Protein AF-A0A0N7LRM5-F1 (afdb_monomer)

pLDDT: mean 96.89, std 2.9, range [79.69, 98.94]

Structure (mmCIF, N/CA/C/O backbone):
data_AF-A0A0N7LRM5-F1
#
_entry.id   AF-A0A0N7LRM5-F1
#
loop_
_atom_site.group_PDB
_atom_site.id
_atom_site.type_symbol
_atom_site.label_atom_id
_atom_site.label_alt_id
_atom_site.label_comp_id
_atom_site.label_asym_id
_atom_site.label_entity_id
_atom_site.label_seq_id
_atom_site.pdbx_PDB_ins_code
_atom_site.Cartn_x
_atom_site.Cartn_y
_atom_site.Cartn_z
_atom_site.occupancy
_atom_site.B_iso_or_equiv
_atom_site.auth_seq_id
_atom_site.auth_comp_id
_atom_site.auth_asym_id
_atom_site.auth_atom_id
_atom_site.pdbx_PDB_model_num
ATOM 1 N N . MET A 1 1 ? 13.008 -3.801 -23.993 1.00 79.69 1 MET A N 1
ATOM 2 C CA . MET A 1 1 ? 11.662 -3.194 -23.844 1.00 79.69 1 MET A CA 1
ATOM 3 C C . MET A 1 1 ? 11.827 -1.703 -23.594 1.00 79.69 1 MET A C 1
ATOM 5 O O . MET A 1 1 ? 12.744 -1.344 -22.868 1.00 79.69 1 MET A O 1
ATOM 9 N N . SER A 1 2 ? 10.994 -0.842 -24.184 1.00 94.06 2 SER A N 1
ATOM 10 C CA . SER A 1 2 ? 11.040 0.599 -23.894 1.00 94.06 2 SER A CA 1
ATOM 11 C C . SER A 1 2 ? 10.638 0.892 -22.440 1.00 94.06 2 SER A C 1
ATOM 13 O O . SER A 1 2 ? 9.937 0.099 -21.806 1.00 94.06 2 SER A O 1
ATOM 15 N N . ARG A 1 3 ? 11.046 2.050 -21.904 1.00 91.69 3 ARG A N 1
ATOM 16 C CA . ARG A 1 3 ? 10.617 2.502 -20.567 1.00 91.69 3 ARG A CA 1
ATOM 17 C C . ARG A 1 3 ? 9.093 2.636 -20.473 1.00 91.69 3 ARG A C 1
ATOM 19 O O . ARG A 1 3 ? 8.531 2.270 -19.448 1.00 91.69 3 ARG A O 1
ATOM 26 N N . LEU A 1 4 ? 8.441 3.059 -21.558 1.00 95.94 4 LEU A N 1
ATOM 27 C CA . LEU A 1 4 ? 6.982 3.148 -21.651 1.00 95.94 4 LEU A CA 1
ATOM 28 C C . LEU A 1 4 ? 6.311 1.771 -21.555 1.00 95.94 4 LEU A C 1
ATOM 30 O O . LEU A 1 4 ? 5.433 1.576 -20.722 1.00 95.94 4 LEU A O 1
ATOM 34 N N . ASN A 1 5 ? 6.772 0.791 -22.340 1.00 95.06 5 ASN A N 1
ATOM 35 C CA . ASN A 1 5 ? 6.225 -0.569 -22.292 1.00 95.06 5 ASN A CA 1
ATOM 36 C C . ASN A 1 5 ? 6.457 -1.229 -20.932 1.00 95.06 5 ASN A C 1
ATOM 38 O O . ASN A 1 5 ? 5.606 -1.980 -20.465 1.00 95.06 5 ASN A O 1
ATOM 42 N N . SER A 1 6 ? 7.588 -0.927 -20.285 1.00 92.06 6 SER A N 1
ATOM 43 C CA . SER A 1 6 ? 7.803 -1.332 -18.900 1.00 92.06 6 SER A CA 1
ATOM 44 C C . SER A 1 6 ? 6.738 -0.686 -18.020 1.00 92.06 6 SER A C 1
ATOM 46 O O . SER A 1 6 ? 5.947 -1.408 -17.427 1.00 92.06 6 SER A O 1
ATOM 48 N N . MET A 1 7 ? 6.626 0.644 -17.993 1.00 93.38 7 MET A N 1
ATOM 49 C CA . MET A 1 7 ? 5.646 1.337 -17.150 1.00 93.38 7 MET A CA 1
ATOM 50 C C . MET A 1 7 ? 4.225 0.771 -17.296 1.00 93.38 7 MET A C 1
ATOM 52 O O . MET A 1 7 ? 3.626 0.414 -16.288 1.00 93.38 7 MET A O 1
ATOM 56 N N . MET A 1 8 ? 3.737 0.569 -18.526 1.00 95.12 8 MET A N 1
ATOM 57 C CA . MET A 1 8 ? 2.418 -0.039 -18.769 1.00 95.12 8 MET A CA 1
ATOM 58 C C . MET A 1 8 ? 2.271 -1.408 -18.094 1.00 95.12 8 MET A C 1
ATOM 60 O O . MET A 1 8 ? 1.285 -1.658 -17.412 1.00 95.12 8 MET A O 1
ATOM 64 N N . ARG A 1 9 ? 3.283 -2.277 -18.206 1.00 94.56 9 ARG A N 1
ATOM 65 C CA . ARG A 1 9 ? 3.278 -3.583 -17.530 1.00 94.56 9 ARG A CA 1
ATOM 66 C C . ARG A 1 9 ? 3.380 -3.493 -16.009 1.00 94.56 9 ARG A C 1
ATOM 68 O O . ARG A 1 9 ? 3.056 -4.467 -15.347 1.00 94.56 9 ARG A O 1
ATOM 75 N N . ARG A 1 10 ? 3.911 -2.402 -15.439 1.00 95.12 10 ARG A N 1
ATOM 76 C CA . ARG A 1 10 ? 3.884 -2.204 -13.976 1.00 95.12 10 ARG A CA 1
ATOM 77 C C . ARG A 1 10 ? 2.479 -1.823 -13.535 1.00 95.12 10 ARG A C 1
ATOM 79 O O . ARG A 1 10 ? 1.961 -2.457 -12.636 1.00 95.12 10 ARG A O 1
ATOM 86 N N . LEU A 1 11 ? 1.881 -0.845 -14.211 1.00 96.69 11 LEU A N 1
ATOM 87 C CA . LEU A 1 11 ? 0.538 -0.362 -13.895 1.00 96.69 11 LEU A CA 1
ATOM 88 C C . LEU A 1 11 ? -0.505 -1.482 -14.012 1.00 96.69 11 LEU A C 1
ATOM 90 O O . LEU A 1 11 ? -1.325 -1.633 -13.118 1.00 96.69 11 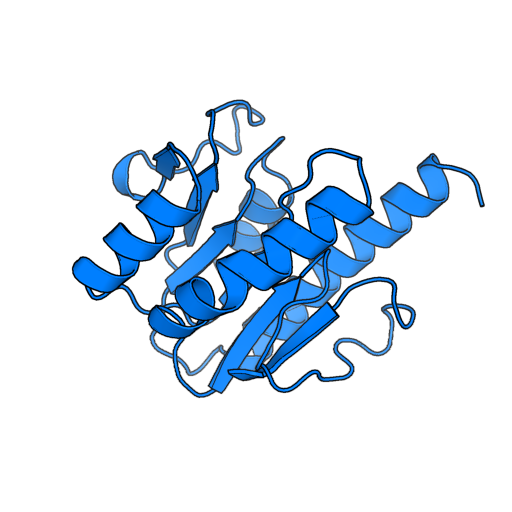LEU A O 1
ATOM 94 N N . ALA A 1 12 ? -0.416 -2.316 -15.055 1.00 97.25 12 ALA A N 1
ATOM 95 C CA . ALA A 1 12 ? -1.267 -3.500 -15.183 1.00 97.25 12 ALA A CA 1
ATOM 96 C C . ALA A 1 12 ? -1.080 -4.472 -14.003 1.00 97.25 12 ALA A C 1
ATOM 98 O O . ALA A 1 12 ? -2.050 -4.884 -13.382 1.00 97.25 12 ALA A O 1
ATOM 99 N N . ALA A 1 13 ? 0.171 -4.761 -13.624 1.00 97.88 13 ALA A N 1
ATOM 100 C CA . ALA A 1 13 ? 0.454 -5.646 -12.497 1.00 97.88 13 ALA A CA 1
ATOM 101 C C . ALA A 1 13 ? -0.018 -5.097 -11.141 1.00 97.88 13 ALA A C 1
ATOM 103 O O . ALA A 1 13 ? -0.399 -5.881 -10.277 1.00 97.88 13 ALA A O 1
ATOM 104 N N . GLN A 1 14 ? -0.002 -3.774 -10.965 1.00 98.38 14 GLN A N 1
ATOM 105 C CA . GLN A 1 14 ? -0.548 -3.106 -9.785 1.00 98.38 14 GLN A CA 1
ATOM 106 C C . GLN A 1 14 ? -2.066 -3.277 -9.716 1.00 98.38 14 GLN A C 1
ATOM 108 O O . GLN A 1 14 ? -2.557 -3.763 -8.705 1.00 98.38 14 GLN A O 1
ATOM 113 N N . ALA A 1 15 ? -2.789 -2.950 -10.791 1.00 98.50 15 ALA A N 1
ATOM 114 C CA . ALA A 1 15 ? -4.247 -3.087 -10.839 1.00 98.50 15 ALA A CA 1
ATOM 115 C C . ALA A 1 15 ? -4.692 -4.540 -10.598 1.00 98.50 15 ALA A C 1
ATOM 117 O O . ALA A 1 15 ? -5.391 -4.830 -9.631 1.00 98.50 15 ALA A O 1
ATOM 118 N N . GLU A 1 16 ? -4.169 -5.479 -11.392 1.00 98.38 16 GLU A N 1
ATOM 119 C CA . GLU A 1 16 ? -4.501 -6.905 -11.269 1.00 98.38 16 GLU A CA 1
ATOM 120 C C . GLU A 1 16 ? -4.110 -7.475 -9.896 1.00 98.38 16 GLU A C 1
ATOM 122 O O . GLU A 1 16 ? -4.785 -8.342 -9.344 1.00 98.38 16 GLU A O 1
ATOM 127 N N . GLY A 1 17 ? -3.002 -6.988 -9.333 1.00 98.62 17 GLY A N 1
ATOM 128 C CA . GLY A 1 17 ? -2.544 -7.350 -8.002 1.00 98.62 17 GLY A CA 1
ATOM 129 C C . GLY A 1 17 ? -3.474 -6.876 -6.890 1.00 98.62 17 GLY A C 1
ATOM 130 O O . GLY A 1 17 ? -3.736 -7.624 -5.951 1.00 98.62 17 GLY A O 1
ATOM 131 N N . LEU A 1 18 ? -3.967 -5.643 -6.992 1.00 98.81 18 LEU A N 1
ATOM 132 C CA . LEU A 1 18 ? -4.888 -5.047 -6.027 1.00 98.81 18 LEU A CA 1
ATOM 133 C C . LEU A 1 18 ? -6.259 -5.724 -6.073 1.00 98.81 18 LEU A C 1
ATOM 135 O O . LEU A 1 18 ? -6.787 -6.066 -5.019 1.00 98.81 18 LEU A O 1
ATOM 139 N N . GLU A 1 19 ? -6.794 -5.990 -7.267 1.00 98.75 19 GLU A N 1
ATOM 140 C CA . GLU A 1 19 ? -8.040 -6.748 -7.456 1.00 98.75 19 GLU A CA 1
ATOM 141 C C . GLU A 1 19 ? -7.937 -8.152 -6.846 1.00 98.75 19 GLU A C 1
ATOM 143 O O . GLU A 1 19 ? -8.782 -8.555 -6.045 1.00 98.75 19 GLU A O 1
ATOM 148 N N . TRP A 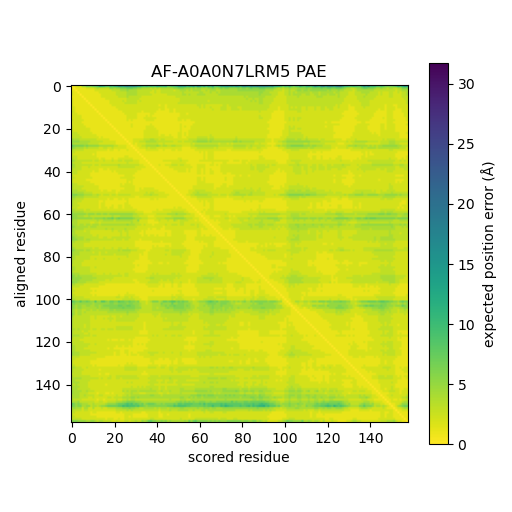1 20 ? -6.844 -8.861 -7.142 1.00 98.62 20 TRP A N 1
ATOM 149 C CA . TRP A 1 20 ? -6.555 -10.170 -6.556 1.00 98.62 20 TRP A CA 1
ATOM 150 C C . TRP A 1 20 ? -6.440 -10.122 -5.031 1.00 98.62 20 TRP A C 1
ATOM 152 O O . TRP A 1 20 ? -6.993 -10.975 -4.337 1.00 98.62 20 TRP A O 1
ATOM 162 N N . GLY A 1 21 ? -5.727 -9.129 -4.498 1.00 98.56 21 GLY A N 1
ATOM 163 C CA . GLY A 1 21 ? -5.567 -8.964 -3.060 1.00 98.56 21 GLY A CA 1
ATOM 164 C C . GLY A 1 21 ? -6.895 -8.674 -2.368 1.00 98.56 21 GLY A C 1
ATOM 165 O O . GLY A 1 21 ? -7.193 -9.310 -1.360 1.00 98.56 21 GLY A O 1
ATOM 166 N N . ARG A 1 22 ? -7.711 -7.784 -2.947 1.00 98.56 22 ARG A N 1
ATOM 167 C CA . ARG A 1 22 ? -9.058 -7.434 -2.474 1.00 98.56 22 ARG A CA 1
ATOM 168 C C . ARG A 1 22 ? -9.942 -8.671 -2.374 1.00 98.56 22 ARG A C 1
ATOM 170 O O . ARG A 1 22 ? -10.570 -8.867 -1.337 1.00 98.56 22 ARG A O 1
ATOM 177 N N . ASP A 1 23 ? -9.963 -9.510 -3.408 1.00 98.25 23 ASP A N 1
ATOM 178 C CA . ASP A 1 23 ? -10.777 -10.733 -3.425 1.00 98.25 23 ASP A CA 1
ATOM 179 C C . ASP A 1 23 ? -10.381 -11.703 -2.301 1.00 98.25 23 ASP A C 1
ATOM 181 O O . ASP A 1 23 ? -11.241 -12.284 -1.642 1.00 98.25 23 ASP A O 1
ATOM 185 N N . LEU A 1 24 ? -9.080 -11.848 -2.033 1.00 98.31 24 LEU A N 1
ATOM 186 C CA . LEU A 1 24 ? -8.571 -12.752 -0.997 1.00 98.31 24 LEU A CA 1
ATOM 187 C C . LEU A 1 24 ? -8.836 -12.294 0.439 1.00 98.31 24 LEU A C 1
ATOM 189 O O . LEU A 1 24 ? -8.723 -13.105 1.360 1.00 98.31 24 LEU A O 1
ATOM 193 N N . VAL A 1 25 ? -9.115 -11.008 0.642 1.00 98.44 25 VAL A N 1
ATOM 194 C CA . VAL A 1 25 ? -9.340 -10.427 1.973 1.00 98.44 25 VAL A CA 1
ATOM 195 C C . VAL A 1 25 ? -10.767 -9.922 2.152 1.00 98.44 25 VAL A C 1
ATOM 197 O O . VAL A 1 25 ? -11.040 -9.197 3.105 1.00 98.44 25 VAL A O 1
ATOM 200 N N . ALA A 1 26 ? -11.684 -10.313 1.261 1.00 97.25 26 ALA A N 1
ATOM 201 C CA . ALA A 1 26 ? -13.075 -9.872 1.278 1.00 97.25 26 ALA A CA 1
ATOM 202 C C . ALA A 1 26 ? -13.748 -10.094 2.645 1.00 97.25 26 ALA A C 1
ATOM 204 O O . ALA A 1 26 ? -14.431 -9.195 3.137 1.00 97.25 26 ALA A O 1
ATOM 205 N N . ASP A 1 27 ? -13.467 -11.237 3.279 1.00 96.62 27 ASP A N 1
ATOM 206 C CA . ASP A 1 27 ? -14.031 -11.646 4.572 1.00 96.62 27 ASP A CA 1
ATOM 207 C C . ASP A 1 27 ? -13.240 -11.133 5.794 1.00 96.62 27 ASP A C 1
ATOM 209 O O . ASP A 1 27 ? -13.609 -11.419 6.933 1.00 96.62 27 ASP A O 1
ATOM 213 N N . LEU A 1 28 ? -12.142 -10.392 5.595 1.00 97.81 28 LEU A N 1
ATOM 214 C CA . LEU A 1 28 ? -11.371 -9.815 6.697 1.00 97.81 28 LEU A CA 1
ATOM 215 C C . LEU A 1 28 ? -11.909 -8.432 7.076 1.00 97.81 28 LEU A C 1
ATOM 217 O O . LEU A 1 28 ? -12.152 -7.569 6.231 1.00 97.81 28 LEU A O 1
ATOM 221 N N . GLU A 1 29 ? -12.057 -8.194 8.376 1.00 94.44 29 GLU A N 1
ATOM 222 C CA . GLU A 1 29 ? -12.403 -6.883 8.929 1.00 94.44 29 GLU A CA 1
ATOM 223 C C . GLU A 1 29 ? -11.127 -6.073 9.192 1.00 94.44 29 GLU A C 1
ATOM 225 O O . GLU A 1 29 ? -10.636 -5.992 10.317 1.00 94.44 29 GLU A O 1
ATOM 230 N N . GLY A 1 30 ? -10.561 -5.502 8.126 1.00 97.00 30 GLY A N 1
ATOM 231 C CA . GLY A 1 30 ? -9.421 -4.590 8.201 1.00 97.00 30 GLY A CA 1
ATOM 232 C C . GLY A 1 30 ? -9.430 -3.551 7.088 1.00 97.00 30 GLY A C 1
ATOM 233 O O . GLY A 1 3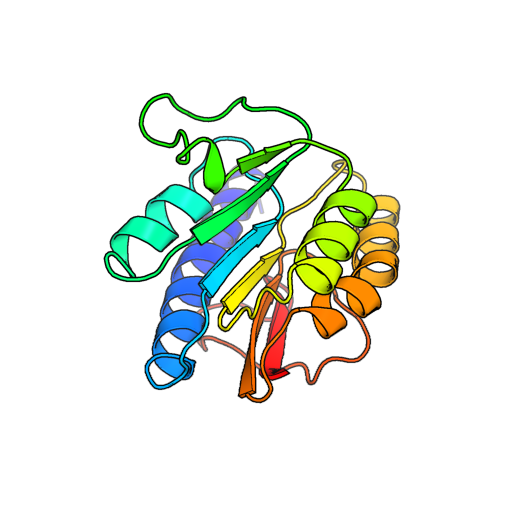0 ? -10.047 -3.745 6.037 1.00 97.00 30 GLY A O 1
ATOM 234 N N . ASP A 1 31 ? -8.728 -2.453 7.339 1.00 98.62 31 ASP A N 1
ATOM 235 C CA . ASP A 1 31 ? -8.585 -1.341 6.406 1.00 98.62 31 ASP A CA 1
ATOM 236 C C . ASP A 1 31 ? -7.575 -1.679 5.309 1.00 98.62 31 ASP A C 1
ATOM 238 O O . ASP A 1 31 ? -6.838 -2.669 5.377 1.00 98.62 31 ASP A O 1
ATOM 242 N N . PHE A 1 32 ? -7.527 -0.850 4.276 1.00 98.81 32 PHE A N 1
ATOM 243 C CA . PHE A 1 32 ? -6.519 -0.937 3.230 1.00 98.81 32 PHE A CA 1
ATOM 244 C C . PHE A 1 32 ? -5.455 0.150 3.427 1.00 98.81 32 PHE A C 1
ATOM 246 O O . PHE A 1 32 ? -5.703 1.158 4.086 1.00 98.81 32 PHE A O 1
ATOM 253 N N . LEU A 1 33 ? -4.262 -0.051 2.867 1.00 98.94 33 LEU A N 1
ATOM 254 C CA . LEU A 1 33 ? -3.144 0.887 2.987 1.00 98.94 33 LEU A CA 1
ATOM 255 C C . LEU A 1 33 ? -2.412 1.057 1.649 1.00 98.94 33 LEU A C 1
ATOM 257 O O . LEU A 1 33 ? -1.907 0.076 1.108 1.00 98.94 33 LEU A O 1
ATOM 261 N N . ASP A 1 34 ? -2.291 2.295 1.161 1.00 98.81 34 ASP A N 1
ATOM 262 C CA . ASP A 1 34 ? -1.431 2.676 0.032 1.00 98.81 34 ASP A CA 1
ATOM 263 C C . ASP A 1 34 ? -0.160 3.380 0.545 1.00 98.81 34 ASP A C 1
ATOM 265 O O . ASP A 1 34 ? -0.204 4.459 1.142 1.00 98.81 34 ASP A O 1
ATOM 269 N N . MET A 1 35 ? 0.996 2.749 0.345 1.00 98.69 35 MET A N 1
ATOM 270 C CA . MET A 1 35 ? 2.312 3.251 0.744 1.00 98.69 35 MET A CA 1
ATOM 271 C C . MET A 1 35 ? 3.015 3.863 -0.469 1.00 98.69 35 MET A C 1
ATOM 273 O O . MET A 1 35 ? 3.710 3.171 -1.221 1.00 98.69 35 MET A O 1
ATOM 277 N N . GLY A 1 36 ? 2.840 5.176 -0.624 1.00 97.50 36 GLY A N 1
ATOM 278 C CA . GLY A 1 36 ? 3.355 5.975 -1.732 1.00 97.50 36 GLY A CA 1
ATOM 279 C C . GLY A 1 36 ? 2.225 6.442 -2.638 1.00 97.50 36 GLY A C 1
ATOM 280 O O . GLY A 1 36 ? 1.925 5.806 -3.643 1.00 97.50 36 GLY A O 1
ATOM 281 N N . LEU A 1 37 ? 1.634 7.593 -2.314 1.00 97.81 37 LEU A N 1
ATOM 282 C CA . LEU A 1 37 ? 0.538 8.178 -3.079 1.00 97.81 37 LEU A CA 1
ATOM 283 C C . LEU A 1 37 ? 1.001 8.596 -4.480 1.00 97.81 37 LEU A C 1
ATOM 285 O O . LEU A 1 37 ? 0.358 8.286 -5.487 1.00 97.81 37 LEU A O 1
ATOM 289 N N . GLY A 1 38 ? 2.105 9.346 -4.563 1.00 95.69 38 GLY A N 1
ATOM 290 C CA . GLY A 1 38 ? 2.576 9.937 -5.815 1.00 95.69 38 GLY A CA 1
ATOM 291 C C . GLY A 1 38 ? 1.461 10.692 -6.553 1.00 95.69 38 GLY A C 1
ATOM 292 O O . GLY A 1 38 ? 0.885 11.643 -6.036 1.00 95.69 38 GLY A O 1
ATOM 293 N N . ASN A 1 39 ? 1.126 10.263 -7.777 1.00 97.12 39 ASN A N 1
ATOM 294 C CA . ASN A 1 39 ? 0.022 10.863 -8.541 1.00 97.12 39 ASN A CA 1
ATOM 295 C C . ASN A 1 39 ? -1.380 10.386 -8.096 1.00 97.12 39 ASN A C 1
ATOM 297 O O . ASN A 1 39 ? -2.364 11.008 -8.484 1.00 97.12 39 ASN A O 1
ATOM 301 N N . GLY A 1 40 ? -1.468 9.319 -7.297 1.00 97.88 40 GLY A N 1
ATOM 302 C CA . GLY A 1 40 ? -2.7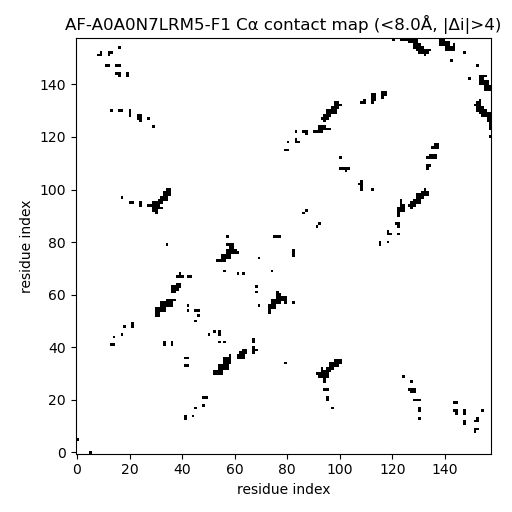06 8.794 -6.714 1.00 97.88 40 GLY A CA 1
ATOM 303 C C . GLY A 1 40 ? -3.433 7.736 -7.542 1.00 97.88 40 GLY A C 1
ATOM 304 O O . GLY A 1 40 ? -4.619 7.529 -7.333 1.00 97.88 40 GLY A O 1
ATOM 305 N N . ARG A 1 41 ? -2.760 7.076 -8.496 1.00 98.06 41 ARG A N 1
ATOM 306 C CA . ARG A 1 41 ? -3.407 6.105 -9.406 1.00 98.06 41 ARG A CA 1
ATOM 307 C C . ARG A 1 41 ? -3.821 4.809 -8.709 1.00 98.06 41 ARG A C 1
ATOM 309 O O . ARG A 1 41 ? -4.907 4.310 -8.965 1.00 98.06 41 ARG A O 1
ATOM 316 N N . THR A 1 42 ? -2.951 4.262 -7.865 1.00 98.25 42 THR A N 1
ATOM 317 C CA . THR A 1 42 ? -3.216 3.033 -7.100 1.00 98.25 42 THR A CA 1
ATOM 318 C C . THR A 1 42 ? -4.256 3.294 -6.025 1.00 98.25 42 THR A C 1
ATOM 320 O O . THR A 1 42 ? -5.248 2.579 -5.987 1.00 98.25 42 THR A O 1
ATOM 323 N N . TYR A 1 43 ? -4.114 4.382 -5.263 1.00 98.75 43 TYR A N 1
ATOM 324 C CA . TYR A 1 43 ? -5.150 4.872 -4.353 1.00 98.75 43 TYR A CA 1
ATOM 325 C C . TYR A 1 43 ? -6.529 5.022 -5.023 1.00 98.75 43 TYR A C 1
ATOM 327 O O . TYR A 1 43 ? -7.526 4.506 -4.519 1.00 98.75 43 TYR A O 1
ATOM 335 N N . ASP A 1 44 ? -6.598 5.696 -6.176 1.00 98.69 44 ASP A N 1
ATOM 336 C CA . ASP A 1 44 ? -7.851 5.887 -6.918 1.00 98.69 44 ASP A CA 1
ATOM 337 C C . ASP A 1 44 ? -8.484 4.554 -7.327 1.00 98.69 44 ASP A C 1
ATOM 339 O O . ASP A 1 44 ? -9.669 4.333 -7.092 1.00 98.69 44 ASP A O 1
ATOM 343 N N . HIS A 1 45 ? -7.670 3.631 -7.838 1.00 98.81 45 HIS A N 1
ATOM 344 C CA . HIS A 1 45 ? -8.129 2.297 -8.198 1.00 98.81 45 HIS A CA 1
ATOM 345 C C . HIS A 1 45 ? -8.579 1.477 -6.977 1.00 98.81 45 HIS A C 1
ATOM 347 O O . HIS A 1 45 ? -9.584 0.778 -7.045 1.00 98.81 45 HIS A O 1
ATOM 353 N N . MET A 1 46 ? -7.904 1.600 -5.829 1.00 98.75 46 MET A N 1
ATOM 354 C CA . MET A 1 46 ? -8.327 0.947 -4.584 1.00 98.75 46 MET A CA 1
ATOM 355 C C . MET A 1 46 ? -9.714 1.424 -4.135 1.00 98.75 46 MET A C 1
ATOM 357 O O . MET A 1 46 ? -10.524 0.596 -3.719 1.00 98.75 46 MET A O 1
ATOM 361 N N . ARG A 1 47 ? -10.025 2.722 -4.277 1.00 98.50 47 ARG A N 1
ATOM 362 C CA . ARG A 1 47 ? -11.379 3.251 -4.018 1.00 98.50 47 ARG A CA 1
ATOM 363 C C . ARG A 1 47 ? -12.423 2.672 -4.968 1.00 98.50 47 ARG A C 1
ATOM 365 O O . ARG A 1 47 ? -13.551 2.435 -4.551 1.00 98.50 47 ARG A O 1
ATOM 372 N N . GLU A 1 48 ? -12.059 2.456 -6.230 1.00 98.56 48 GLU A N 1
ATOM 373 C CA . GLU A 1 48 ? -12.952 1.875 -7.236 1.00 98.56 48 GLU A CA 1
ATOM 374 C C . GLU A 1 48 ? -13.306 0.415 -6.910 1.00 98.56 48 GLU A C 1
ATOM 376 O O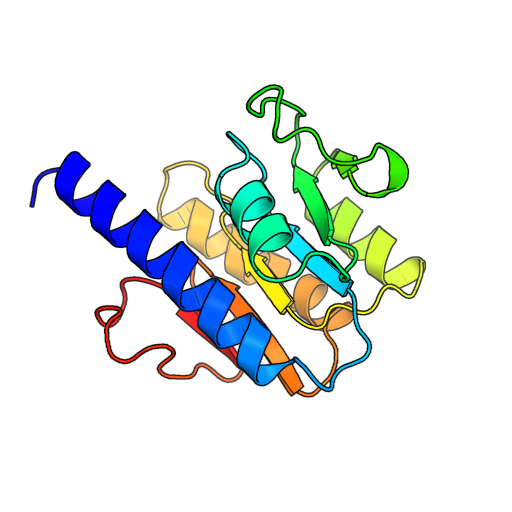 . GLU A 1 48 ? -14.477 0.038 -6.945 1.00 98.56 48 GLU A O 1
ATOM 381 N N . ILE A 1 49 ? -12.313 -0.407 -6.555 1.00 98.50 49 ILE A N 1
ATOM 382 C CA . ILE A 1 49 ? -12.514 -1.850 -6.331 1.00 98.50 49 ILE A CA 1
ATOM 383 C C . ILE A 1 49 ? -13.008 -2.192 -4.917 1.00 98.50 49 ILE A C 1
ATOM 385 O O . ILE A 1 49 ? -13.453 -3.321 -4.676 1.00 98.50 49 ILE A O 1
ATOM 389 N N . ALA A 1 50 ? -12.913 -1.254 -3.973 1.00 97.69 50 ALA A N 1
ATOM 390 C CA . ALA A 1 50 ? -13.309 -1.438 -2.579 1.00 97.69 50 ALA A CA 1
ATOM 391 C C . ALA A 1 50 ? -13.941 -0.159 -1.986 1.00 97.69 50 ALA A C 1
ATOM 393 O O . ALA A 1 50 ? -13.401 0.407 -1.034 1.00 97.69 50 ALA A O 1
ATOM 394 N N . PRO A 1 51 ? -15.099 0.292 -2.507 1.00 97.06 51 PRO A N 1
ATOM 395 C CA . PRO A 1 51 ? -15.710 1.568 -2.117 1.00 97.06 51 PRO A CA 1
ATOM 396 C C . PRO A 1 51 ? -16.141 1.629 -0.644 1.00 97.06 51 PRO A C 1
ATOM 398 O O . PRO A 1 51 ? -16.231 2.715 -0.078 1.00 97.06 51 PRO A O 1
ATOM 401 N N . ASP A 1 52 ? -16.376 0.474 -0.018 1.00 95.44 52 ASP A N 1
ATOM 402 C CA . ASP A 1 52 ? -16.811 0.365 1.379 1.00 95.44 52 ASP A CA 1
ATOM 403 C C . ASP A 1 52 ? -15.644 0.143 2.361 1.00 95.44 52 ASP A C 1
ATOM 405 O O . ASP A 1 52 ? -15.862 -0.074 3.555 1.00 95.44 52 ASP A O 1
ATOM 409 N N . ARG A 1 53 ? -14.393 0.150 1.878 1.00 97.56 53 ARG A N 1
ATOM 410 C CA . ARG A 1 53 ? -13.197 -0.020 2.714 1.00 97.56 53 ARG A CA 1
ATOM 411 C C . ARG A 1 53 ? -12.511 1.321 2.927 1.00 97.56 53 ARG A C 1
ATOM 413 O O . ARG A 1 53 ? -12.245 2.056 1.980 1.00 97.56 53 ARG A O 1
ATOM 420 N N . ARG A 1 54 ? -12.169 1.616 4.182 1.00 98.44 54 ARG A N 1
ATOM 421 C CA . ARG A 1 54 ? -11.281 2.732 4.510 1.00 98.44 54 ARG A CA 1
ATOM 422 C C . ARG A 1 54 ? -9.892 2.456 3.935 1.00 98.44 54 ARG A C 1
ATOM 424 O O . ARG A 1 54 ? -9.402 1.328 4.024 1.00 98.44 54 ARG A O 1
ATOM 431 N N . ILE A 1 55 ? -9.263 3.477 3.356 1.00 98.81 55 ILE A N 1
ATOM 432 C CA . ILE A 1 55 ? -7.936 3.370 2.743 1.00 98.81 55 ILE A CA 1
ATOM 433 C C . ILE A 1 55 ? -7.024 4.422 3.361 1.00 98.81 55 ILE A C 1
ATOM 435 O O . ILE A 1 55 ? -7.160 5.610 3.080 1.00 98.81 55 ILE A O 1
ATOM 439 N N . TRP A 1 56 ? -6.070 3.965 4.163 1.00 98.88 56 TRP A N 1
ATOM 440 C CA . TRP A 1 56 ? -4.974 4.783 4.663 1.00 98.88 56 TRP A CA 1
ATOM 441 C C . TRP A 1 56 ? -3.968 5.056 3.553 1.00 98.88 56 TRP A C 1
ATOM 443 O O . TRP A 1 56 ? -3.711 4.199 2.706 1.00 98.88 56 TRP A O 1
ATOM 453 N N . VAL A 1 57 ? -3.352 6.230 3.585 1.00 98.81 57 VAL A N 1
ATOM 454 C CA . VAL A 1 57 ? -2.332 6.623 2.615 1.00 98.81 57 VAL A CA 1
ATOM 455 C C . VAL A 1 57 ? -1.130 7.194 3.349 1.00 98.81 57 VAL A C 1
ATOM 457 O O . VAL A 1 57 ? -1.271 8.130 4.130 1.00 98.81 57 VAL A O 1
ATOM 460 N N . ILE A 1 58 ? 0.061 6.669 3.065 1.00 98.81 58 ILE A N 1
ATOM 461 C CA . ILE A 1 58 ? 1.328 7.215 3.567 1.00 98.81 58 ILE A CA 1
ATOM 462 C C . ILE A 1 58 ? 2.096 7.838 2.401 1.00 98.81 58 ILE A C 1
ATOM 464 O O . ILE A 1 58 ? 2.414 7.157 1.425 1.00 98.81 58 ILE A O 1
ATOM 468 N N . ASP A 1 59 ? 2.449 9.117 2.517 1.00 98.25 59 ASP A N 1
ATOM 469 C CA . ASP A 1 59 ? 3.377 9.796 1.605 1.00 98.25 59 ASP A CA 1
ATOM 470 C C . ASP A 1 59 ? 4.081 10.956 2.329 1.00 98.25 59 ASP A C 1
ATOM 472 O O . ASP A 1 59 ? 3.603 11.466 3.338 1.00 98.25 59 ASP A O 1
ATOM 476 N N . ARG A 1 60 ? 5.214 11.426 1.808 1.00 96.56 60 ARG A N 1
ATOM 477 C CA . ARG A 1 60 ? 5.916 12.601 2.346 1.00 96.56 60 ARG A CA 1
ATOM 478 C C . ARG A 1 60 ? 5.217 13.903 1.963 1.00 96.56 60 ARG A C 1
ATOM 480 O O . ARG A 1 60 ? 5.360 14.910 2.663 1.00 96.56 60 ARG A O 1
ATOM 487 N N . ALA A 1 61 ? 4.490 13.910 0.846 1.00 95.50 61 ALA A N 1
ATOM 488 C CA . ALA A 1 61 ? 3.826 15.105 0.349 1.00 95.50 61 ALA A CA 1
ATOM 489 C C . ALA A 1 61 ? 2.520 14.794 -0.388 1.00 95.50 61 ALA A C 1
ATOM 491 O O . ALA A 1 61 ? 2.428 13.866 -1.186 1.00 95.50 61 ALA A O 1
ATOM 492 N N . LEU A 1 62 ? 1.519 15.651 -0.189 1.00 96.75 62 LEU A N 1
ATOM 493 C CA . LEU A 1 62 ? 0.277 15.606 -0.952 1.00 96.75 62 LEU A CA 1
ATOM 494 C C . LEU A 1 62 ? 0.488 16.235 -2.343 1.00 96.75 62 LEU A C 1
ATOM 496 O O . LEU A 1 62 ? 0.326 17.441 -2.522 1.00 96.75 62 LEU A O 1
ATOM 500 N N . GLN A 1 63 ? 0.893 15.425 -3.327 1.00 94.94 63 GLN A N 1
ATOM 501 C CA . GLN A 1 63 ? 1.173 15.857 -4.713 1.00 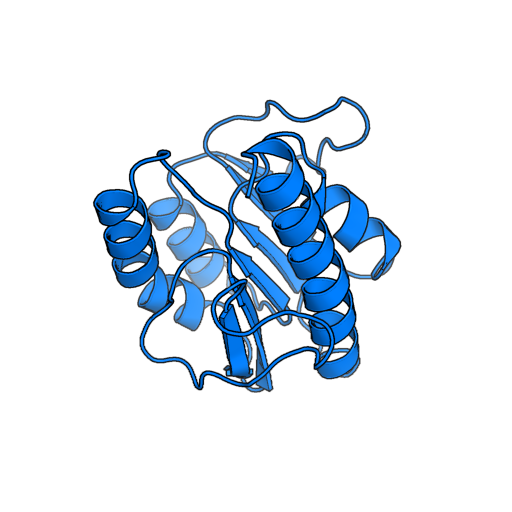94.94 63 GLN A CA 1
ATOM 502 C C . GLN A 1 63 ? 0.425 15.028 -5.774 1.00 94.94 63 GLN A C 1
ATOM 504 O O . GLN A 1 63 ? 0.892 14.843 -6.902 1.00 94.94 63 GLN A O 1
ATOM 509 N N . CYS A 1 64 ? -0.754 14.528 -5.413 1.00 97.19 64 CYS A N 1
ATOM 510 C CA . CYS A 1 64 ? -1.589 13.713 -6.286 1.00 97.19 64 CYS A CA 1
ATOM 511 C C . CYS A 1 64 ? -2.411 14.536 -7.292 1.00 97.19 64 CYS A C 1
ATOM 513 O O . CYS A 1 64 ? -2.457 15.768 -7.254 1.00 97.19 64 CYS A O 1
ATOM 515 N N . HIS A 1 65 ? -3.069 13.843 -8.224 1.00 97.62 65 HIS A N 1
ATOM 516 C CA . HIS A 1 65 ? -4.121 14.448 -9.036 1.00 97.62 65 HIS A CA 1
ATOM 517 C C . HIS A 1 65 ? -5.275 14.938 -8.142 1.00 97.62 65 HIS A C 1
ATOM 519 O O . HIS A 1 65 ? -5.590 14.303 -7.142 1.00 97.62 65 HIS A O 1
ATOM 525 N N . GLN A 1 66 ? -5.949 16.034 -8.511 1.00 96.31 66 GLN A N 1
ATOM 526 C CA . GLN A 1 66 ? -6.975 16.660 -7.658 1.00 96.31 66 GLN A CA 1
ATOM 527 C C . GLN A 1 66 ? -8.145 15.730 -7.297 1.00 96.31 66 GLN A C 1
ATOM 529 O O . GLN A 1 66 ? -8.720 15.868 -6.224 1.00 96.31 66 GLN A O 1
ATOM 534 N N . SER A 1 67 ? -8.490 14.771 -8.161 1.00 96.81 67 SER A N 1
ATOM 535 C CA . SER A 1 67 ? -9.529 13.771 -7.864 1.00 96.81 67 SER A CA 1
ATOM 536 C C . SER A 1 67 ? -9.069 12.666 -6.907 1.00 96.81 67 SER A C 1
ATOM 538 O O . SER A 1 67 ? -9.898 11.901 -6.423 1.00 96.81 67 SER A O 1
ATOM 540 N N . CYS A 1 68 ? -7.767 12.561 -6.644 1.00 97.56 68 CYS A N 1
ATOM 541 C CA . CYS A 1 68 ? -7.133 11.489 -5.879 1.00 97.56 68 CYS A CA 1
ATOM 542 C C . CYS A 1 68 ? -6.692 11.942 -4.482 1.00 97.56 68 CYS A C 1
ATOM 544 O O . CYS A 1 68 ? -5.901 11.247 -3.855 1.00 97.56 68 CYS A O 1
ATOM 546 N N . VAL A 1 69 ? -7.161 13.102 -4.010 1.00 98.25 69 VAL A N 1
ATOM 547 C CA . VAL A 1 69 ? -6.852 13.595 -2.663 1.00 98.25 69 VAL A CA 1
ATOM 548 C C . VAL A 1 69 ? -7.574 12.711 -1.636 1.00 98.25 69 VAL A C 1
ATOM 550 O O . VAL A 1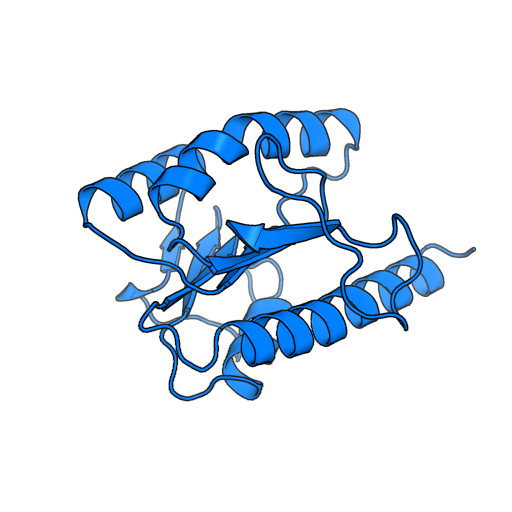 69 ? -8.808 12.662 -1.674 1.00 98.25 69 VAL A O 1
ATOM 553 N N . PRO A 1 70 ? -6.850 11.995 -0.756 1.00 98.12 70 PRO A N 1
ATOM 554 C CA . PRO A 1 70 ? -7.467 11.263 0.345 1.00 98.12 70 PRO A CA 1
ATOM 555 C C . PRO A 1 70 ? -8.098 12.205 1.383 1.00 98.12 70 PRO A C 1
ATOM 557 O O . PRO A 1 70 ? -7.665 13.357 1.491 1.00 98.12 70 PRO A O 1
ATOM 560 N N . PRO A 1 71 ? -9.094 11.734 2.161 1.00 98.06 71 PRO A N 1
ATOM 561 C CA . PRO A 1 71 ? -9.542 12.430 3.365 1.00 98.06 71 PRO A CA 1
ATOM 562 C C . PRO A 1 71 ? -8.360 12.768 4.283 1.00 98.06 71 PRO A C 1
ATOM 564 O O . PRO A 1 71 ? -7.387 12.014 4.356 1.00 98.06 71 PRO A O 1
ATOM 567 N N . GLU A 1 72 ? -8.430 13.901 4.981 1.00 97.88 72 GLU A N 1
ATOM 568 C CA . GLU A 1 72 ? -7.324 14.387 5.818 1.00 97.88 72 GLU A CA 1
ATOM 569 C C . GLU A 1 72 ? -6.999 13.398 6.946 1.00 97.88 72 GLU A C 1
ATOM 571 O O . GLU A 1 72 ? -5.834 13.140 7.238 1.00 97.88 72 GLU A O 1
ATOM 576 N N . GLU A 1 73 ? -8.027 12.781 7.528 1.00 97.50 73 GLU A N 1
ATOM 577 C CA . GLU A 1 73 ? -7.904 11.766 8.572 1.00 97.50 73 GLU A CA 1
ATOM 578 C C . GLU A 1 73 ? -7.266 10.450 8.101 1.00 97.50 73 GLU A C 1
ATOM 580 O O . GLU A 1 73 ? -6.812 9.672 8.940 1.00 97.50 73 GLU A O 1
ATOM 585 N N . ASP A 1 74 ? -7.222 10.212 6.788 1.00 98.31 74 ASP A N 1
ATOM 586 C CA . ASP A 1 74 ? -6.691 8.994 6.166 1.00 98.31 74 ASP A CA 1
ATOM 587 C C . ASP A 1 74 ? -5.297 9.213 5.559 1.00 98.31 74 ASP A C 1
ATOM 589 O O . ASP A 1 74 ? -4.620 8.250 5.184 1.00 98.31 74 ASP A O 1
ATOM 593 N N . PHE A 1 75 ? -4.848 10.471 5.472 1.00 98.62 75 PHE A N 1
ATOM 594 C CA . PHE A 1 75 ? -3.558 10.844 4.907 1.00 98.62 75 PHE A CA 1
ATOM 595 C C . PHE A 1 75 ? -2.497 11.055 5.988 1.00 98.62 75 PHE A C 1
ATOM 597 O O . PHE A 1 75 ? -2.443 12.064 6.692 1.00 98.62 75 PHE A O 1
ATOM 604 N N . LEU A 1 76 ? -1.584 10.098 6.077 1.00 98.56 76 LEU A N 1
ATOM 605 C CA . LEU A 1 76 ? -0.457 10.111 6.992 1.00 98.56 76 LEU A CA 1
ATOM 606 C C . LEU A 1 76 ? 0.757 10.735 6.303 1.00 98.56 76 LEU A C 1
ATOM 608 O O . LEU A 1 76 ? 1.569 10.050 5.675 1.00 98.56 76 LEU A O 1
ATOM 612 N N . GLN A 1 77 ? 0.863 12.060 6.417 1.00 98.12 77 GLN A N 1
ATOM 613 C CA . GLN A 1 77 ? 1.958 12.803 5.808 1.00 98.12 77 GLN A CA 1
ATOM 614 C C . GLN A 1 77 ? 3.245 12.722 6.642 1.00 98.12 77 GLN A C 1
ATOM 616 O O . GLN A 1 77 ? 3.307 13.256 7.751 1.00 98.12 77 GLN A O 1
ATOM 621 N N . GLY A 1 78 ? 4.302 12.127 6.090 1.00 97.44 78 GLY A N 1
ATOM 622 C CA . GLY A 1 78 ? 5.609 12.070 6.743 1.00 97.44 78 GLY A CA 1
ATOM 623 C C . GLY A 1 78 ? 6.504 10.938 6.252 1.00 97.44 78 GLY A C 1
ATOM 624 O O . GLY A 1 78 ? 6.264 10.324 5.212 1.00 97.44 78 GLY A O 1
ATOM 625 N N . GLU A 1 79 ? 7.562 10.667 7.015 1.00 97.50 79 GLU A N 1
ATOM 626 C CA . GLU A 1 79 ? 8.416 9.505 6.776 1.00 97.50 79 GLU A CA 1
ATOM 627 C C . GLU A 1 79 ? 7.672 8.213 7.130 1.00 97.50 79 GLU A C 1
ATOM 629 O O . GLU A 1 79 ? 6.997 8.116 8.157 1.00 97.50 79 GLU A O 1
ATOM 634 N N . ALA A 1 80 ? 7.806 7.199 6.272 1.00 97.69 80 ALA A N 1
ATOM 635 C CA . ALA A 1 80 ? 6.998 5.986 6.356 1.00 97.69 80 ALA A CA 1
ATOM 636 C C . ALA A 1 80 ? 7.196 5.216 7.667 1.00 97.69 80 ALA A C 1
ATOM 638 O O . ALA A 1 80 ? 6.242 4.656 8.197 1.00 97.69 80 ALA A O 1
ATOM 639 N N . GLU A 1 81 ? 8.416 5.213 8.210 1.00 98.19 81 GLU A N 1
ATOM 640 C CA . GLU A 1 81 ? 8.694 4.578 9.500 1.00 98.19 81 GLU A CA 1
ATOM 641 C C . GLU A 1 81 ? 7.842 5.181 10.623 1.00 98.19 81 GLU A C 1
ATOM 643 O O . GLU A 1 81 ? 7.200 4.439 11.367 1.00 98.19 81 GLU A O 1
ATOM 648 N N . ASP A 1 82 ? 7.806 6.509 10.727 1.00 98.38 82 ASP A N 1
ATOM 649 C CA . ASP A 1 82 ? 7.062 7.194 11.783 1.00 98.38 82 ASP A CA 1
ATOM 650 C C . ASP A 1 82 ? 5.558 6.954 11.630 1.00 98.38 82 ASP A C 1
ATOM 652 O O . ASP A 1 82 ? 4.858 6.713 12.617 1.00 98.38 82 ASP A O 1
ATOM 656 N N . MET A 1 83 ? 5.059 6.962 10.389 1.00 98.62 83 MET A N 1
ATOM 657 C CA . MET A 1 83 ? 3.641 6.741 10.106 1.00 98.62 83 MET A CA 1
ATOM 658 C C . MET A 1 83 ? 3.215 5.300 10.407 1.00 98.62 83 MET A C 1
ATOM 660 O O . MET A 1 83 ? 2.194 5.099 11.059 1.00 98.62 83 MET A O 1
ATOM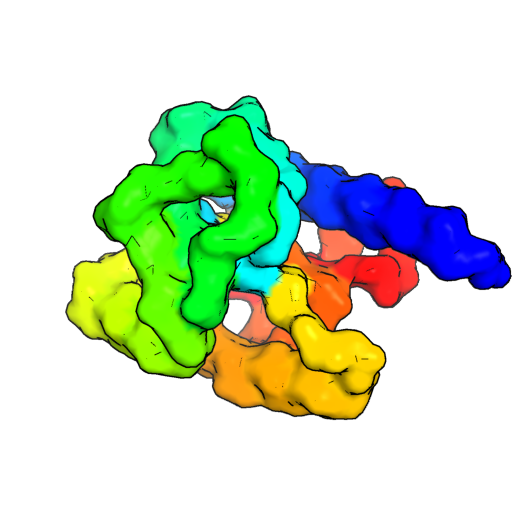 664 N N . LEU A 1 84 ? 4.016 4.298 10.032 1.00 98.75 84 LEU A N 1
ATOM 665 C CA . LEU A 1 84 ? 3.738 2.893 10.357 1.00 98.75 84 LEU A CA 1
ATOM 666 C C . LEU A 1 84 ? 3.765 2.647 11.873 1.00 98.75 84 LEU A C 1
ATOM 668 O O . LEU A 1 84 ? 2.885 1.972 12.407 1.00 98.75 84 LEU A O 1
ATOM 672 N N . ARG A 1 85 ? 4.729 3.241 12.594 1.00 98.62 85 ARG A N 1
ATOM 673 C CA . ARG A 1 85 ? 4.785 3.168 14.066 1.00 98.62 85 ARG A CA 1
ATOM 674 C C . ARG A 1 85 ? 3.555 3.796 14.713 1.00 98.62 85 ARG A C 1
ATOM 676 O O . ARG A 1 85 ? 3.014 3.226 15.659 1.00 98.62 85 ARG A O 1
ATOM 683 N N . LYS A 1 86 ? 3.107 4.943 14.197 1.00 98.38 86 LYS A N 1
ATOM 684 C CA . LYS A 1 86 ? 1.880 5.601 14.649 1.00 98.38 86 LYS A CA 1
ATOM 685 C C . LYS A 1 86 ? 0.659 4.709 14.417 1.00 98.38 86 LYS A C 1
ATOM 687 O O . LYS A 1 86 ? -0.077 4.458 15.361 1.00 98.38 86 LYS A O 1
ATOM 692 N N . MET A 1 87 ? 0.495 4.153 13.215 1.00 98.56 87 MET A N 1
ATOM 693 C CA . MET A 1 87 ? -0.607 3.231 12.903 1.00 98.56 87 MET A CA 1
ATOM 694 C C . MET A 1 87 ? -0.645 2.027 13.852 1.00 98.56 87 MET A C 1
ATOM 696 O O . MET A 1 87 ? -1.722 1.655 14.321 1.00 98.56 87 MET A O 1
ATOM 700 N N . ALA A 1 88 ? 0.517 1.441 14.159 1.00 98.31 88 ALA A N 1
ATOM 701 C CA . ALA A 1 88 ? 0.627 0.333 15.104 1.00 98.31 88 ALA A CA 1
ATOM 702 C C . ALA A 1 88 ? 0.222 0.749 16.529 1.00 98.31 88 ALA A C 1
ATOM 704 O O . ALA A 1 88 ? -0.547 0.038 17.179 1.00 98.31 88 ALA A O 1
ATOM 705 N N . ALA A 1 89 ? 0.694 1.910 16.997 1.00 98.31 89 ALA A N 1
ATOM 706 C CA . ALA A 1 89 ? 0.341 2.463 18.305 1.00 98.31 89 ALA A CA 1
ATOM 707 C C . ALA A 1 89 ? -1.158 2.789 18.424 1.00 98.31 89 ALA A C 1
ATOM 709 O O . ALA A 1 89 ? -1.758 2.527 19.465 1.00 98.31 89 ALA A O 1
ATOM 710 N N . ASP A 1 90 ? -1.764 3.278 17.341 1.00 97.50 90 ASP A N 1
ATOM 711 C CA . ASP A 1 90 ? -3.194 3.589 17.248 1.00 97.50 90 ASP A CA 1
ATOM 712 C C . ASP A 1 90 ? -4.064 2.322 17.096 1.00 97.50 90 ASP A C 1
ATOM 714 O O . ASP A 1 90 ? -5.292 2.394 17.097 1.00 97.50 90 ASP A O 1
ATOM 718 N N . GLY A 1 91 ? -3.445 1.140 16.992 1.00 97.25 91 GLY A N 1
ATOM 719 C CA . GLY A 1 91 ? -4.154 -0.133 16.890 1.00 97.25 91 GLY A CA 1
ATOM 720 C C . GLY A 1 91 ? -4.763 -0.395 15.513 1.00 97.25 91 GLY A C 1
ATOM 721 O O . GLY A 1 91 ? -5.659 -1.231 15.403 1.00 97.25 91 GLY A O 1
ATOM 722 N N . THR A 1 92 ? -4.269 0.273 14.467 1.00 97.56 92 THR A N 1
ATOM 723 C CA . THR A 1 92 ? -4.744 0.073 13.091 1.00 97.56 92 THR A CA 1
ATOM 724 C C . THR A 1 92 ? -4.533 -1.377 12.656 1.00 97.56 92 THR A C 1
ATOM 726 O O . THR A 1 92 ? -3.561 -2.031 13.056 1.00 97.56 92 THR A O 1
ATOM 729 N N . ARG A 1 93 ? -5.464 -1.904 11.858 1.00 97.88 93 ARG A N 1
ATOM 730 C CA . ARG A 1 93 ? -5.431 -3.271 11.330 1.00 97.88 93 ARG A CA 1
ATOM 731 C C . ARG A 1 93 ? -5.674 -3.239 9.832 1.00 97.88 93 ARG A C 1
ATOM 733 O O . ARG A 1 93 ? -6.744 -2.831 9.393 1.00 97.88 93 ARG A O 1
ATOM 740 N N . VAL A 1 94 ? -4.679 -3.672 9.067 1.00 98.75 94 VAL A N 1
ATOM 741 C CA . VAL A 1 94 ? -4.689 -3.630 7.605 1.00 98.75 94 VAL A CA 1
ATOM 742 C C . VAL A 1 94 ? -4.903 -5.032 7.042 1.00 98.75 94 VAL A C 1
ATOM 744 O O . VAL A 1 94 ? -4.177 -5.967 7.377 1.00 98.75 94 VAL A O 1
ATOM 747 N N . ALA A 1 95 ? -5.902 -5.183 6.177 1.00 98.81 95 ALA A N 1
ATOM 748 C CA . ALA A 1 95 ? -6.175 -6.419 5.452 1.00 98.81 95 ALA A CA 1
ATOM 749 C C . ALA A 1 95 ? -5.406 -6.481 4.121 1.00 98.81 95 ALA A C 1
ATOM 751 O O . ALA A 1 95 ? -4.867 -7.531 3.775 1.00 98.81 95 ALA A O 1
ATOM 752 N N . LEU A 1 96 ? -5.312 -5.357 3.401 1.00 98.88 96 LEU A N 1
ATOM 753 C CA . LEU A 1 96 ? -4.595 -5.238 2.127 1.00 98.88 96 LEU A CA 1
ATOM 754 C C . LEU A 1 96 ? -3.643 -4.042 2.157 1.00 98.88 96 LEU A C 1
ATOM 756 O O . LEU A 1 96 ? -4.082 -2.900 2.280 1.00 98.88 96 LEU A O 1
ATOM 760 N N . GLY A 1 97 ? -2.348 -4.299 1.994 1.00 98.81 97 GLY A N 1
ATOM 761 C CA . GLY A 1 97 ? -1.334 -3.257 1.848 1.00 98.81 97 GLY A CA 1
ATOM 762 C C . GLY A 1 97 ? -0.738 -3.228 0.442 1.00 98.81 97 GLY A C 1
ATOM 763 O O . GLY A 1 97 ? -0.418 -4.268 -0.136 1.00 98.81 97 GLY A O 1
ATOM 764 N N . HIS A 1 98 ? -0.537 -2.030 -0.089 1.00 98.88 98 HIS A N 1
ATOM 765 C CA . HIS A 1 98 ? 0.143 -1.780 -1.349 1.00 98.88 98 HIS A CA 1
ATOM 766 C C . HIS A 1 98 ? 1.422 -0.978 -1.110 1.00 98.88 98 HIS A C 1
ATOM 768 O O . HIS A 1 98 ? 1.360 0.097 -0.524 1.00 98.88 98 HIS A O 1
ATOM 774 N N . TYR A 1 99 ? 2.579 -1.492 -1.536 1.00 98.69 99 TYR A N 1
ATOM 775 C CA . TYR A 1 99 ? 3.884 -0.835 -1.382 1.00 98.69 99 TYR A CA 1
ATOM 776 C C . TYR A 1 99 ? 4.432 -0.392 -2.740 1.00 98.69 99 TYR A C 1
ATOM 778 O O . TYR A 1 99 ? 4.798 -1.234 -3.561 1.00 98.69 99 TYR A O 1
ATOM 786 N N . ASP A 1 100 ? 4.546 0.919 -2.967 1.00 96.50 100 ASP A N 1
ATOM 787 C CA . ASP A 1 100 ? 5.165 1.492 -4.176 1.00 96.50 100 ASP A CA 1
ATOM 788 C C . ASP A 1 100 ? 6.035 2.720 -3.855 1.00 96.50 100 ASP A C 1
ATOM 790 O O . ASP A 1 100 ? 6.168 3.650 -4.654 1.00 96.50 100 ASP A O 1
ATOM 794 N N . PHE A 1 101 ? 6.683 2.724 -2.684 1.00 95.94 101 PHE A N 1
ATOM 795 C CA . PHE A 1 101 ? 7.748 3.686 -2.417 1.00 95.94 101 PHE A CA 1
ATOM 796 C C . PHE A 1 101 ? 8.927 3.473 -3.375 1.00 95.94 101 PHE A C 1
ATOM 798 O O . PHE A 1 101 ? 9.312 2.346 -3.700 1.00 95.94 101 PHE A O 1
ATOM 805 N N . GLY A 1 102 ? 9.551 4.575 -3.794 1.00 89.38 102 GLY A N 1
ATOM 806 C CA . GLY A 1 102 ? 10.737 4.517 -4.635 1.00 89.38 102 GLY A CA 1
ATOM 807 C C . GLY A 1 102 ? 11.504 5.833 -4.703 1.00 89.38 102 GLY A C 1
ATOM 808 O O . GLY A 1 102 ? 10.941 6.914 -4.850 1.00 89.38 102 GLY A O 1
ATOM 809 N N . PHE A 1 103 ? 12.823 5.716 -4.650 1.00 86.88 103 PHE A N 1
ATOM 810 C CA . PHE A 1 103 ? 13.819 6.755 -4.885 1.00 86.88 103 PHE A CA 1
ATOM 811 C C . PHE A 1 103 ? 14.320 6.753 -6.339 1.00 86.88 103 PHE A C 1
ATOM 813 O O . PHE A 1 103 ? 15.092 7.630 -6.727 1.00 86.88 103 PHE A O 1
ATOM 820 N N . GLY A 1 104 ? 13.922 5.758 -7.143 1.00 87.38 104 GLY A N 1
ATOM 821 C CA . GLY A 1 104 ? 14.419 5.565 -8.509 1.00 87.38 104 GLY A CA 1
ATOM 822 C C . GLY A 1 104 ? 15.814 4.934 -8.569 1.00 87.38 104 GLY A C 1
ATOM 823 O O . GLY A 1 104 ? 16.388 4.816 -9.655 1.00 87.38 104 GLY A O 1
ATOM 824 N N . ASP A 1 105 ? 16.339 4.504 -7.420 1.00 93.69 105 ASP A N 1
ATOM 825 C CA . ASP A 1 105 ? 17.583 3.760 -7.266 1.00 93.69 105 ASP A CA 1
ATOM 826 C C . ASP A 1 105 ? 17.255 2.386 -6.687 1.00 93.69 105 ASP A C 1
ATOM 828 O O . ASP A 1 105 ? 16.838 2.263 -5.538 1.00 93.69 105 ASP A O 1
ATOM 832 N N . LYS A 1 106 ? 17.490 1.339 -7.481 1.00 91.19 106 LYS A N 1
ATOM 833 C CA . LYS A 1 106 ? 17.096 -0.027 -7.127 1.00 91.19 106 LYS A CA 1
ATOM 834 C C . LYS A 1 106 ? 17.683 -0.497 -5.791 1.00 91.19 106 LYS A C 1
ATOM 836 O O . LYS A 1 106 ? 17.008 -1.219 -5.068 1.00 91.19 106 LYS A O 1
ATOM 841 N N . ALA A 1 107 ? 18.929 -0.143 -5.475 1.00 94.75 107 ALA A N 1
ATOM 842 C CA . ALA A 1 107 ? 19.559 -0.607 -4.242 1.00 94.75 107 ALA A CA 1
ATOM 843 C C . ALA A 1 107 ? 18.950 0.089 -3.019 1.00 94.75 107 ALA A C 1
ATOM 845 O O . ALA A 1 107 ? 18.704 -0.562 -2.006 1.00 94.75 107 ALA A O 1
ATOM 846 N N . LYS A 1 108 ? 18.660 1.391 -3.136 1.00 96.31 108 LYS A N 1
ATOM 847 C CA . LYS A 1 108 ? 17.977 2.147 -2.079 1.00 96.31 108 LYS A CA 1
ATOM 848 C C . LYS A 1 108 ? 16.536 1.685 -1.889 1.00 96.31 108 LYS A C 1
ATOM 850 O O . LYS A 1 108 ? 16.112 1.524 -0.752 1.00 96.31 108 LYS A O 1
ATOM 855 N N . ASP A 1 109 ? 15.825 1.426 -2.982 1.00 95.88 109 ASP A N 1
ATOM 856 C CA . ASP A 1 109 ? 14.428 0.986 -2.946 1.00 95.88 109 ASP A CA 1
ATOM 857 C C . ASP A 1 109 ? 14.289 -0.370 -2.237 1.00 95.88 109 ASP A C 1
ATOM 859 O O . ASP A 1 109 ? 13.449 -0.530 -1.357 1.00 95.88 109 ASP A O 1
ATOM 863 N N . VAL A 1 110 ? 15.162 -1.329 -2.566 1.00 96.50 110 VAL A N 1
ATOM 864 C CA . VAL A 1 110 ? 15.184 -2.652 -1.919 1.00 96.50 110 VAL A CA 1
ATOM 865 C C . VAL A 1 110 ? 15.566 -2.546 -0.441 1.00 96.50 110 VAL A C 1
ATOM 867 O O . VAL A 1 110 ? 14.934 -3.183 0.398 1.00 96.50 110 VAL A O 1
ATOM 870 N N . ALA A 1 111 ? 16.579 -1.740 -0.105 1.00 97.06 111 ALA A N 1
ATOM 871 C CA . ALA A 1 111 ? 17.006 -1.567 1.282 1.00 97.06 111 ALA A CA 1
ATOM 872 C C . ALA A 1 111 ? 15.909 -0.930 2.150 1.00 97.06 111 ALA A C 1
ATOM 874 O O . ALA A 1 111 ? 15.714 -1.340 3.294 1.00 97.06 111 ALA A O 1
ATOM 875 N N . GLU A 1 112 ? 15.170 0.039 1.605 1.00 97.31 112 GLU A N 1
ATOM 876 C CA . GLU A 1 112 ? 14.052 0.668 2.307 1.00 97.31 112 GLU A CA 1
ATOM 877 C C . GLU A 1 112 ? 12.884 -0.306 2.503 1.00 97.31 112 GLU A C 1
ATOM 879 O O . GLU A 1 112 ? 12.333 -0.394 3.600 1.00 97.31 112 GLU A O 1
ATOM 884 N N . ALA A 1 113 ? 12.536 -1.087 1.478 1.00 97.81 113 ALA A N 1
ATOM 885 C CA . ALA A 1 113 ? 11.487 -2.101 1.566 1.00 97.81 113 ALA A CA 1
ATOM 886 C C . ALA A 1 113 ? 11.796 -3.156 2.643 1.00 97.81 113 ALA A C 1
ATOM 888 O O . ALA A 1 113 ? 10.947 -3.449 3.491 1.00 97.81 113 ALA A O 1
ATOM 889 N N . ALA A 1 114 ? 13.034 -3.659 2.680 1.00 97.19 114 ALA A N 1
ATOM 890 C CA . ALA A 1 114 ? 13.497 -4.582 3.715 1.00 97.19 114 ALA A CA 1
ATOM 891 C C . ALA A 1 114 ? 13.378 -3.967 5.120 1.00 97.19 114 ALA A C 1
ATOM 893 O O . ALA A 1 114 ? 12.788 -4.559 6.024 1.00 97.19 114 ALA A O 1
ATOM 894 N N . ARG A 1 115 ? 13.855 -2.728 5.287 1.00 97.62 115 ARG A N 1
ATOM 895 C CA . ARG A 1 115 ? 13.827 -1.999 6.562 1.00 97.62 115 ARG A CA 1
ATOM 896 C C . ARG A 1 115 ? 12.407 -1.785 7.096 1.00 97.62 115 ARG A C 1
ATOM 898 O O . ARG A 1 115 ? 12.181 -1.916 8.297 1.00 97.62 115 ARG A O 1
ATOM 905 N N . LEU A 1 116 ? 11.455 -1.473 6.217 1.00 98.44 116 LEU A N 1
ATOM 906 C CA . LEU A 1 116 ? 10.060 -1.218 6.591 1.00 98.44 116 LEU A CA 1
ATOM 907 C C . LEU A 1 116 ? 9.239 -2.501 6.795 1.00 98.44 116 LEU A C 1
ATOM 909 O O . LEU A 1 116 ? 8.181 -2.448 7.416 1.00 98.44 116 LEU A O 1
ATOM 913 N N . SER A 1 117 ? 9.720 -3.658 6.334 1.00 98.62 117 SER A N 1
ATOM 914 C CA . SER A 1 117 ? 8.956 -4.915 6.345 1.00 98.62 117 SER A CA 1
ATOM 915 C C . SER A 1 117 ? 8.490 -5.345 7.741 1.00 98.62 117 SER A C 1
ATOM 917 O O . SER A 1 117 ? 7.366 -5.819 7.894 1.00 98.62 117 SER A O 1
ATOM 919 N N . ALA A 1 118 ? 9.312 -5.146 8.776 1.00 98.19 118 ALA A N 1
ATOM 920 C CA . ALA A 1 118 ? 8.918 -5.455 10.152 1.00 98.19 118 ALA A CA 1
ATOM 921 C C . ALA A 1 118 ? 7.774 -4.548 10.644 1.00 98.19 118 ALA A C 1
ATOM 923 O O . ALA A 1 118 ? 6.818 -5.039 11.228 1.00 98.19 118 ALA A O 1
ATOM 924 N N . LEU A 1 119 ? 7.825 -3.251 10.330 1.00 98.56 119 LEU A N 1
ATOM 925 C CA . LEU A 1 119 ? 6.793 -2.287 10.729 1.00 98.56 119 LEU A CA 1
ATOM 926 C C . LEU A 1 119 ? 5.481 -2.506 9.971 1.00 98.56 119 LEU A C 1
ATOM 928 O O . LEU A 1 119 ? 4.404 -2.360 10.538 1.00 98.56 119 LEU A O 1
ATOM 932 N N . ILE A 1 120 ? 5.569 -2.899 8.696 1.00 98.75 120 ILE A N 1
ATOM 933 C CA . ILE A 1 120 ? 4.404 -3.308 7.907 1.00 98.75 120 ILE A CA 1
ATOM 934 C C . ILE A 1 120 ? 3.749 -4.536 8.550 1.00 98.75 120 ILE A C 1
ATOM 936 O O . ILE A 1 120 ? 2.531 -4.582 8.676 1.00 98.75 120 ILE A O 1
ATOM 940 N N . ARG A 1 121 ? 4.531 -5.518 9.017 1.00 98.38 121 ARG A N 1
ATOM 941 C CA . ARG A 1 121 ? 3.982 -6.700 9.700 1.00 98.38 121 ARG A CA 1
ATOM 942 C C . ARG A 1 121 ? 3.170 -6.330 10.938 1.00 98.38 121 ARG A C 1
ATOM 944 O O . ARG A 1 121 ? 2.123 -6.929 11.146 1.00 98.38 121 ARG A O 1
ATOM 951 N N . ASP A 1 122 ? 3.628 -5.357 11.720 1.00 98.19 122 ASP A N 1
ATOM 952 C CA . ASP A 1 122 ? 2.996 -4.978 12.991 1.00 98.19 122 ASP A CA 1
ATOM 953 C C . ASP A 1 122 ? 1.564 -4.432 12.828 1.00 98.19 122 ASP A C 1
ATOM 955 O O . ASP A 1 122 ? 0.786 -4.447 13.784 1.00 98.19 122 ASP A O 1
ATOM 959 N N . ILE A 1 123 ? 1.200 -3.973 11.626 1.00 98.50 123 ILE A N 1
ATOM 960 C CA . ILE A 1 123 ? -0.134 -3.434 11.320 1.00 98.50 123 ILE A CA 1
ATOM 961 C C . ILE A 1 123 ? -1.001 -4.374 10.475 1.00 98.50 123 ILE A C 1
ATOM 963 O O . ILE A 1 123 ? -2.208 -4.149 10.365 1.00 98.50 123 ILE A O 1
ATOM 967 N N . MET A 1 124 ? -0.422 -5.412 9.869 1.00 98.69 124 MET A N 1
ATOM 968 C CA . MET A 1 124 ? -1.160 -6.341 9.013 1.00 98.69 124 MET A CA 1
ATOM 969 C C . MET A 1 124 ? -1.950 -7.359 9.841 1.00 98.69 124 MET A C 1
ATOM 971 O O . MET A 1 124 ? -1.479 -7.883 10.850 1.00 98.69 124 MET A O 1
ATOM 975 N N . LEU A 1 125 ? -3.158 -7.682 9.385 1.00 98.44 125 LEU A N 1
ATOM 976 C CA . LEU A 1 125 ? -3.936 -8.797 9.917 1.00 98.44 125 LEU A CA 1
ATOM 977 C C . LEU A 1 125 ? -3.324 -10.143 9.499 1.00 98.44 125 LEU A C 1
ATOM 979 O O . LEU A 1 125 ? -2.839 -10.267 8.372 1.00 98.44 125 LEU A O 1
ATOM 983 N N . PRO A 1 126 ? -3.417 -11.189 10.338 1.00 97.56 126 PRO A N 1
ATOM 984 C CA . PRO A 1 126 ? -3.201 -12.558 9.884 1.00 97.56 126 PRO A CA 1
ATOM 985 C C . PRO A 1 126 ? -4.151 -12.904 8.728 1.00 97.56 126 PRO A C 1
ATOM 987 O O . PRO A 1 126 ? -5.345 -12.610 8.789 1.00 97.56 126 PRO A O 1
ATOM 990 N N . GLY A 1 127 ? -3.633 -13.530 7.674 1.00 97.56 127 GLY A N 1
ATOM 991 C CA . GLY A 1 127 ? -4.373 -13.827 6.448 1.00 97.56 127 GLY A CA 1
ATOM 992 C C . GLY A 1 127 ? -4.544 -12.634 5.501 1.00 97.56 127 GLY A C 1
ATOM 993 O O . GLY A 1 127 ? -5.243 -12.766 4.493 1.00 97.56 127 GLY A O 1
ATOM 994 N N . GLY A 1 128 ? -3.926 -11.492 5.796 1.00 98.62 128 GLY A N 1
ATOM 995 C CA . GLY A 1 128 ? -3.889 -10.331 4.915 1.00 98.62 128 GLY A CA 1
ATOM 996 C C . GLY A 1 128 ? -3.031 -10.543 3.664 1.00 98.62 128 GLY A C 1
ATOM 997 O O . GLY A 1 128 ? -2.449 -11.610 3.424 1.00 98.62 128 GLY A O 1
ATOM 998 N N . VAL A 1 129 ? -2.986 -9.507 2.827 1.00 98.81 129 VAL A N 1
ATOM 999 C CA . VAL A 1 129 ? -2.259 -9.503 1.554 1.00 98.81 129 VAL A CA 1
ATOM 1000 C C . VAL A 1 129 ? -1.379 -8.267 1.437 1.00 98.81 129 VAL A C 1
ATOM 1002 O O . VAL A 1 129 ? -1.802 -7.156 1.749 1.00 98.81 129 VAL A O 1
ATOM 1005 N N . LEU A 1 130 ? -0.169 -8.459 0.909 1.00 98.81 130 LEU A N 1
ATOM 1006 C CA . LEU A 1 130 ? 0.697 -7.368 0.464 1.00 98.81 130 LEU A CA 1
ATOM 1007 C C . LEU A 1 130 ? 0.949 -7.461 -1.042 1.00 98.81 130 LEU A C 1
ATOM 1009 O O . LEU A 1 130 ? 1.291 -8.525 -1.561 1.00 98.81 130 LEU A O 1
ATOM 1013 N N . VAL A 1 131 ? 0.814 -6.324 -1.721 1.00 98.69 131 VAL A N 1
ATOM 1014 C CA . VAL A 1 131 ? 1.030 -6.133 -3.161 1.00 98.69 131 VAL A CA 1
ATOM 1015 C C . VAL A 1 131 ? 2.152 -5.103 -3.295 1.00 98.69 131 VAL A C 1
ATOM 1017 O O . VAL A 1 131 ? 1.955 -3.934 -2.987 1.00 98.69 131 VAL A O 1
ATOM 1020 N N . SER A 1 132 ? 3.353 -5.513 -3.710 1.00 98.25 132 SER A N 1
ATOM 1021 C CA . SER A 1 132 ? 4.555 -4.675 -3.595 1.00 98.25 132 SER A CA 1
ATOM 1022 C C . SER A 1 132 ? 5.385 -4.559 -4.875 1.00 98.25 132 SER A C 1
ATOM 1024 O O . SER A 1 132 ? 5.683 -5.550 -5.545 1.00 98.25 132 SER A O 1
ATOM 1026 N N . GLY A 1 133 ? 5.836 -3.338 -5.171 1.00 95.44 133 GLY A N 1
ATOM 1027 C CA . GLY A 1 133 ? 6.778 -3.035 -6.249 1.00 95.44 133 GLY A CA 1
ATOM 1028 C C . GLY A 1 133 ? 8.232 -3.383 -5.925 1.00 95.44 133 GLY A C 1
ATOM 1029 O O . GLY A 1 133 ? 9.055 -3.437 -6.839 1.00 95.44 133 GLY A O 1
ATOM 1030 N N . GLN A 1 134 ? 8.542 -3.642 -4.652 1.00 96.31 134 GLN A N 1
ATOM 1031 C CA . GLN A 1 134 ? 9.864 -4.043 -4.160 1.00 96.31 134 GLN A CA 1
ATOM 1032 C C . GLN A 1 134 ? 9.763 -5.313 -3.298 1.00 96.31 134 GLN A C 1
ATOM 1034 O O . GLN A 1 134 ? 8.705 -5.583 -2.724 1.00 96.31 134 GLN A O 1
ATOM 1039 N N . PRO A 1 135 ? 10.830 -6.114 -3.172 1.00 97.00 135 PRO A N 1
ATOM 1040 C CA . PRO A 1 135 ? 10.808 -7.277 -2.297 1.00 97.00 135 PRO A CA 1
ATOM 1041 C C . PRO A 1 135 ? 10.681 -6.863 -0.822 1.00 97.00 135 PRO A C 1
ATOM 1043 O O . PRO A 1 135 ? 11.475 -6.066 -0.326 1.00 97.00 135 PRO A O 1
ATOM 1046 N N . LEU A 1 136 ? 9.692 -7.430 -0.130 1.00 98.19 136 LEU A N 1
ATOM 1047 C CA . LEU A 1 136 ? 9.504 -7.328 1.320 1.00 98.19 136 LEU A CA 1
ATOM 1048 C C . LEU A 1 136 ? 10.038 -8.585 2.023 1.00 98.19 136 LEU A C 1
ATOM 1050 O O . LEU A 1 136 ? 10.069 -9.671 1.439 1.00 98.19 136 LEU A O 1
ATOM 1054 N N . GLU A 1 137 ? 10.426 -8.448 3.291 1.00 98.12 137 GLU A N 1
ATOM 1055 C CA . GLU A 1 137 ? 11.075 -9.500 4.079 1.00 98.12 137 GLU A CA 1
ATOM 1056 C C . GLU A 1 137 ? 10.179 -10.099 5.175 1.00 98.12 137 GLU A C 1
ATOM 1058 O O . GLU A 1 137 ? 9.376 -9.432 5.829 1.00 98.12 137 GLU A O 1
ATOM 1063 N N . GLY A 1 138 ? 10.353 -11.404 5.401 1.00 97.25 138 GLY A N 1
ATOM 1064 C CA . GLY A 1 138 ? 9.679 -12.166 6.456 1.00 97.25 138 GLY A CA 1
ATOM 1065 C C . GLY A 1 138 ? 8.212 -12.515 6.177 1.00 97.25 138 GLY A C 1
ATOM 1066 O O . GLY A 1 138 ? 7.516 -12.974 7.081 1.00 97.25 138 GLY A O 1
ATOM 1067 N N . PHE A 1 139 ? 7.691 -12.251 4.982 1.00 98.00 139 PHE A N 1
ATOM 1068 C CA . PHE A 1 139 ? 6.330 -12.634 4.590 1.00 98.00 139 PHE A CA 1
ATOM 1069 C C . PHE A 1 139 ? 6.341 -13.885 3.708 1.00 98.00 139 PHE A C 1
ATOM 1071 O O . PHE A 1 139 ? 7.345 -14.179 3.055 1.00 98.00 139 PHE A O 1
ATOM 1078 N N . GLU A 1 140 ? 5.225 -14.613 3.659 1.00 97.81 140 GLU A N 1
ATOM 1079 C CA . GLU A 1 140 ? 5.079 -15.744 2.741 1.00 97.81 140 GLU A CA 1
ATOM 1080 C C . GLU A 1 140 ? 4.850 -15.209 1.325 1.00 97.81 140 GLU A C 1
ATOM 1082 O O . GLU A 1 140 ? 3.769 -14.711 1.008 1.00 97.81 140 GLU A O 1
ATOM 1087 N N . GLN A 1 141 ? 5.870 -15.283 0.466 1.00 97.50 141 GLN A N 1
ATOM 1088 C CA . GLN A 1 141 ? 5.730 -14.874 -0.929 1.00 97.50 141 GLN A CA 1
ATOM 1089 C C . GLN A 1 141 ? 4.891 -15.895 -1.704 1.00 97.50 141 GLN A C 1
ATOM 1091 O O . GLN A 1 141 ? 5.184 -17.090 -1.706 1.00 97.50 141 GLN A O 1
ATOM 1096 N N . VAL A 1 142 ? 3.884 -15.405 -2.423 1.00 97.25 142 VAL A N 1
ATOM 1097 C CA . VAL A 1 142 ? 2.989 -16.210 -3.259 1.00 97.25 142 VAL A CA 1
ATOM 1098 C C . VAL A 1 142 ? 3.053 -15.764 -4.716 1.00 97.25 142 VAL A C 1
ATOM 1100 O O . VAL A 1 142 ? 3.620 -14.726 -5.059 1.00 97.25 142 VAL A O 1
ATOM 1103 N N . ARG A 1 143 ? 2.468 -16.561 -5.616 1.00 95.12 143 ARG A N 1
ATOM 1104 C CA . ARG A 1 143 ? 2.529 -16.298 -7.061 1.00 95.12 143 ARG A CA 1
ATOM 1105 C C . ARG A 1 143 ? 1.772 -15.033 -7.493 1.00 95.12 143 ARG A C 1
ATOM 1107 O O . ARG A 1 143 ? 2.177 -14.422 -8.484 1.00 95.12 143 ARG A O 1
ATOM 1114 N N . GLY A 1 144 ? 0.690 -14.674 -6.804 1.00 95.62 144 GLY A N 1
ATOM 1115 C CA . GLY A 1 144 ? -0.245 -13.639 -7.256 1.00 95.62 144 GLY A CA 1
ATOM 1116 C C . GLY A 1 144 ? -0.994 -14.023 -8.544 1.00 95.62 144 GLY A C 1
ATOM 1117 O O . GLY A 1 144 ? -1.066 -15.212 -8.882 1.00 95.62 144 GLY A O 1
ATOM 1118 N N . PRO A 1 145 ? -1.536 -13.041 -9.288 1.00 96.38 145 PRO A N 1
ATOM 1119 C CA . PRO A 1 145 ? -2.251 -13.287 -10.538 1.00 96.38 145 PRO A CA 1
ATOM 1120 C C . PRO A 1 145 ? -1.372 -13.974 -11.592 1.00 96.38 145 PRO A C 1
ATOM 1122 O O . PRO A 1 145 ? -0.220 -13.596 -11.825 1.00 96.38 145 PRO A O 1
ATOM 1125 N N . SER A 1 146 ? -1.929 -14.976 -12.278 1.00 94.19 146 SER A N 1
ATOM 1126 C CA . SER A 1 146 ? -1.206 -15.737 -13.314 1.00 94.19 146 SER A CA 1
ATOM 1127 C C . SER A 1 146 ? -0.820 -14.892 -14.537 1.00 94.19 146 SER A C 1
ATOM 1129 O O . SER A 1 146 ? 0.179 -15.178 -15.201 1.00 94.19 146 SER A O 1
ATOM 1131 N N . THR A 1 147 ? -1.584 -13.833 -14.790 1.00 93.69 147 THR A N 1
ATOM 1132 C CA . THR A 1 147 ? -1.429 -12.828 -15.848 1.00 93.69 147 THR A CA 1
ATOM 1133 C C . THR A 1 147 ? -0.259 -11.873 -15.602 1.00 93.69 147 THR A C 1
ATOM 1135 O O . THR A 1 147 ? 0.368 -11.402 -16.555 1.00 93.69 147 THR A O 1
ATOM 1138 N N . VAL A 1 148 ? 0.121 -11.659 -14.340 1.00 94.75 148 VAL A N 1
ATOM 1139 C CA . VAL A 1 148 ? 1.292 -10.857 -13.979 1.00 94.75 148 VAL A CA 1
ATOM 1140 C C . VAL A 1 148 ? 2.554 -11.676 -14.202 1.00 94.75 148 VAL A C 1
ATOM 1142 O O . VAL A 1 148 ? 2.712 -12.763 -13.645 1.00 94.75 148 VAL A O 1
ATOM 1145 N N . ALA A 1 149 ? 3.478 -11.162 -15.015 1.00 91.12 149 ALA A N 1
ATOM 1146 C CA . ALA A 1 149 ? 4.749 -11.833 -15.266 1.00 91.12 149 ALA A CA 1
ATOM 1147 C C . ALA A 1 149 ? 5.547 -12.030 -13.956 1.00 91.12 149 ALA A C 1
ATOM 1149 O O . ALA A 1 149 ? 5.566 -11.117 -13.126 1.00 91.12 149 ALA A O 1
ATOM 1150 N N . PRO A 1 150 ? 6.245 -13.169 -13.777 1.00 86.00 150 PRO A N 1
ATOM 1151 C CA . PRO A 1 150 ? 7.130 -13.372 -12.631 1.00 86.00 150 PRO A CA 1
ATOM 1152 C C . PRO A 1 150 ? 8.126 -12.218 -12.474 1.00 86.00 150 PRO A C 1
ATOM 1154 O O . PRO A 1 150 ? 8.566 -11.645 -13.474 1.00 86.00 150 PRO A O 1
ATOM 1157 N N . GLU A 1 151 ? 8.463 -11.870 -11.231 1.00 82.81 151 GLU A N 1
ATOM 1158 C CA . GLU A 1 151 ? 9.365 -10.758 -10.878 1.00 82.81 151 GLU A CA 1
ATOM 1159 C C . GLU A 1 151 ? 8.904 -9.364 -11.343 1.00 82.81 151 GLU A C 1
ATOM 1161 O O . GLU A 1 151 ? 9.650 -8.389 -11.221 1.00 82.81 151 GLU A O 1
ATOM 1166 N N . ARG A 1 152 ? 7.691 -9.227 -11.907 1.00 91.56 152 ARG A N 1
ATOM 1167 C CA . ARG A 1 152 ? 7.165 -7.906 -12.271 1.00 91.56 152 ARG A CA 1
ATOM 1168 C C . ARG A 1 152 ? 6.666 -7.137 -11.057 1.00 91.56 152 ARG A C 1
ATOM 1170 O O . ARG A 1 152 ? 6.768 -5.911 -11.035 1.00 91.56 152 ARG A O 1
ATOM 1177 N N . TYR A 1 153 ? 6.087 -7.879 -10.130 1.00 96.00 153 TYR A N 1
ATOM 1178 C CA . TYR A 1 153 ? 5.511 -7.414 -8.887 1.00 96.00 153 TYR A CA 1
ATOM 1179 C C . TYR A 1 153 ? 5.598 -8.548 -7.869 1.00 96.00 153 TYR A C 1
ATOM 1181 O O . TYR A 1 153 ? 5.687 -9.720 -8.252 1.00 96.00 153 TYR A O 1
ATOM 1189 N N . HIS A 1 154 ? 5.583 -8.193 -6.593 1.00 97.75 154 HIS A N 1
ATOM 1190 C CA . HIS A 1 154 ? 5.712 -9.130 -5.491 1.00 97.75 154 HIS A CA 1
ATOM 1191 C C . HIS A 1 154 ? 4.395 -9.216 -4.723 1.00 97.75 154 HIS A C 1
ATOM 1193 O O . HIS A 1 154 ? 3.721 -8.209 -4.508 1.00 97.75 154 HIS A O 1
ATOM 1199 N N . PHE A 1 155 ? 4.032 -10.427 -4.314 1.00 98.44 155 PHE A N 1
ATOM 1200 C CA . PHE A 1 155 ? 2.764 -10.719 -3.657 1.00 98.44 155 PHE A CA 1
ATOM 1201 C C . PHE A 1 155 ? 3.020 -11.572 -2.428 1.00 98.44 155 PHE A C 1
ATOM 1203 O O . PHE A 1 155 ? 3.788 -12.534 -2.508 1.00 98.44 155 PHE A O 1
ATOM 1210 N N . TYR A 1 156 ? 2.371 -11.246 -1.315 1.00 98.62 156 TYR A N 1
ATOM 1211 C CA . TYR A 1 156 ? 2.599 -11.938 -0.053 1.00 98.62 156 TYR A CA 1
ATOM 1212 C C . TYR A 1 156 ? 1.314 -12.195 0.727 1.00 98.62 156 TYR A C 1
ATOM 1214 O O . TYR A 1 156 ? 0.330 -11.468 0.574 1.00 98.62 156 TYR A O 1
ATOM 1222 N N . ARG A 1 157 ? 1.365 -13.211 1.592 1.00 98.31 157 ARG A N 1
ATOM 1223 C CA . ARG A 1 157 ? 0.390 -13.486 2.652 1.00 98.31 157 ARG A CA 1
ATOM 1224 C C . ARG A 1 157 ? 1.011 -13.175 4.017 1.00 98.31 157 ARG A C 1
ATOM 1226 O O . ARG A 1 157 ? 2.220 -13.363 4.201 1.00 98.31 157 ARG A O 1
ATOM 1233 N N . THR A 1 158 ? 0.192 -12.656 4.930 1.00 96.00 158 THR A N 1
ATOM 1234 C CA . THR A 1 158 ? 0.589 -12.247 6.289 1.00 96.00 158 THR A CA 1
ATOM 1235 C C . THR A 1 158 ? 0.035 -13.159 7.369 1.00 96.00 158 THR A C 1
ATOM 1237 O O . THR A 1 158 ? -0.984 -13.842 7.118 1.00 96.00 158 THR A O 1
#

Secondary structure (DSSP, 8-state):
--HHHHHHHHHHHHHHHHHHHHHHTTT---EEEEE--TTSHHHHHHHHH-TTS-EEEEESS--S-GGGPPPGGGEEES-HHHHHHHHHHTT--EEEEEE----S-HHHHHHHHHHHHHHHHHHEEEEEEEEESS--SSSEEE---TTSPTTSSEEEE-

Foldseek 3Di:
DDPVVLVVLLLVLLLLQLLQQCVQLVVPDAAEEEEACAQQSSVVSNCVNCVPGHYAYEDQDDPHDPVRDDDPVRYDHDDPQVSLVVCLVVVHEHQEYEEDDDPPDQVVSQVVQAVCLVSVVSRYDQSGKYKYCYDHPDFAWDDRDPPRDPPSITMGGD

Organism: NCBI:txid321267

Seq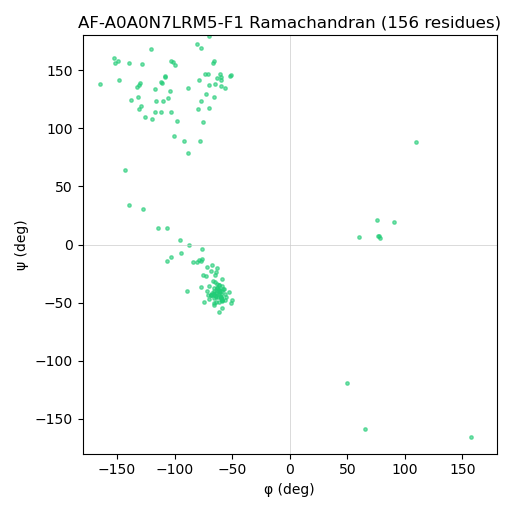uence (158 aa):
MSRLNSMMRRLAAQAEGLEWGRDLVADLEGDFLDMGLGNGRTYDHMREIAPDRRIWVIDRALQCHQSCVPPEEDFLQGEAEDMLRKMAADGTRVALGHYDFGFGDKAKDVAEAARLSALIRDIMLPGGVLVSGQPLEGFEQVRGPSTVAPERYHFYRT

Radius of gyration: 14.37 Å; Cα contacts (8 Å, |Δi|>4): 280; chains: 1; bounding box: 36×33×42 Å

Mean predicted aligned error: 2.36 Å

Nearest PDB structures (foldseek):
  3iht-assembly1_A  TM=9.476E-01  e=8.589E-15  Ruegeria pomeroyi DSS-3
  3iht-assembly1_B  TM=9.138E-01  e=1.306E-13  Ruegeria pomeroyi DSS-3
  4kwc-assembly1_A  TM=6.653E-01  e=2.013E-03  Bacillus pumilus
  5dm1-assembly1_A  TM=6.159E-01  e=4.106E-03  Bacillus pumilus ATCC 7061
  1iz0-assembly1_A  TM=5.193E-01  e=2.772E-01  Thermus thermophilus

InterPro domains:
  IPR025690 Methyltransferase, putative [PF12692] (1-157)
  IPR029063 S-adenosyl-L-methionine-dependent methyltransferase superfamily [G3DSA:3.40.50.150] (1-158)
  IPR029063 S-adenosyl-L-methionine-dependent methyltransferase superfamily [SSF53335] (22-132)

Solvent-accessible surface area (backbone atoms only — not comparable to full-atom values): 8634 Å² total; per-residue (Å²): 130,54,72,64,63,47,51,54,57,43,55,50,40,50,53,53,35,49,56,54,38,51,66,70,29,66,91,50,96,41,30,32,36,35,35,44,48,58,60,14,65,66,57,46,50,48,44,70,80,36,72,92,51,58,61,36,34,35,28,74,62,98,63,40,42,86,90,38,66,69,59,74,94,34,48,41,73,39,60,65,68,64,46,39,52,48,38,38,74,73,62,46,45,26,22,36,38,35,41,56,68,73,81,89,40,72,70,60,28,38,52,50,33,42,69,44,23,64,50,52,52,67,24,44,34,81,64,16,29,39,37,22,70,47,64,66,51,96,55,51,74,50,84,65,53,88,86,43,59,85,88,64,56,40,31,30,42,73